Protein AF-U6K7V9-F1 (afdb_monomer_lite)

Organism: NCBI:txid44415

Secondary structure (DSSP, 8-state):
----PPPPP----HHHHHHHHHHHHHHHHT-S-------S-SSSS-----TTHHHHHGGGSSS----HHHHHHHTTSSPPPSS----TT-TT--TTSSS--SSS---SS------HHHHHHHHHHHHHHHHHHHHHHHHHHHHHHHHHHHHTSSSHHHHHHHHHHHHHT--

Structure (mmCIF, N/CA/C/O backbone):
data_AF-U6K7V9-F1
#
_entry.id   AF-U6K7V9-F1
#
loop_
_atom_site.group_PDB
_atom_site.id
_atom_site.type_symbol
_atom_site.label_atom_id
_atom_site.label_alt_id
_atom_site.label_comp_id
_atom_site.label_asym_id
_atom_site.label_entity_id
_atom_site.label_seq_id
_atom_site.pdbx_PDB_ins_code
_atom_site.Cartn_x
_atom_site.Cartn_y
_atom_site.Cartn_z
_atom_site.occupancy
_atom_site.B_iso_or_equiv
_atom_site.auth_seq_id
_atom_site.auth_comp_id
_atom_site.auth_asym_id
_atom_site.auth_atom_id
_atom_site.pdbx_PDB_model_num
ATOM 1 N N . MET A 1 1 ? 40.725 -24.343 15.970 1.00 56.91 1 MET A N 1
ATOM 2 C CA . MET A 1 1 ? 40.043 -24.210 14.664 1.00 56.91 1 MET A CA 1
ATOM 3 C C . MET A 1 1 ? 39.115 -23.007 14.741 1.00 56.91 1 MET A C 1
ATOM 5 O O . MET A 1 1 ? 38.167 -23.060 15.510 1.00 56.91 1 MET A O 1
ATOM 9 N N . TYR A 1 2 ? 39.414 -21.910 14.042 1.00 62.09 2 TYR A N 1
ATOM 10 C CA . TYR A 1 2 ? 38.502 -20.761 13.960 1.00 62.09 2 TYR A CA 1
ATOM 11 C C . TYR A 1 2 ? 37.422 -21.050 12.908 1.00 62.09 2 TYR A C 1
ATOM 13 O O . TYR A 1 2 ? 37.756 -21.417 11.782 1.00 62.09 2 TYR A O 1
ATOM 21 N N . LEU A 1 3 ? 36.142 -20.911 13.272 1.00 66.19 3 LEU A N 1
ATOM 22 C CA . LEU A 1 3 ? 35.037 -20.964 12.314 1.00 66.19 3 LEU A CA 1
ATOM 23 C C . LEU A 1 3 ? 35.123 -19.747 11.383 1.00 66.19 3 LEU A C 1
ATOM 25 O O . LEU A 1 3 ? 34.995 -18.607 11.827 1.00 66.19 3 LEU A O 1
ATOM 29 N N . SER A 1 4 ? 35.318 -19.998 10.089 1.00 71.69 4 SER A N 1
ATOM 30 C CA . SER A 1 4 ? 35.124 -18.995 9.043 1.00 71.69 4 SER A CA 1
ATOM 31 C C . SER A 1 4 ? 33.631 -18.678 8.955 1.00 71.69 4 SER A C 1
ATOM 33 O O . SER A 1 4 ? 32.830 -19.515 8.536 1.00 71.69 4 SER A O 1
ATOM 35 N N . GLN A 1 5 ? 33.239 -17.484 9.398 1.00 77.25 5 GLN A N 1
ATOM 36 C CA . GLN A 1 5 ? 31.897 -16.968 9.152 1.00 77.25 5 GLN A CA 1
ATOM 37 C C . GLN A 1 5 ? 31.843 -16.465 7.707 1.00 77.25 5 GLN A C 1
ATOM 39 O O . GLN A 1 5 ? 32.628 -15.600 7.321 1.00 77.25 5 GLN A O 1
ATOM 44 N N . ARG A 1 6 ? 30.937 -17.024 6.900 1.00 77.75 6 ARG A N 1
ATOM 45 C CA . ARG A 1 6 ? 30.643 -16.511 5.559 1.00 77.75 6 ARG A CA 1
ATOM 46 C C . ARG A 1 6 ? 29.569 -15.440 5.669 1.00 77.75 6 ARG A C 1
ATOM 48 O O . ARG A 1 6 ? 28.474 -15.722 6.145 1.00 77.75 6 ARG A O 1
ATOM 55 N N . VAL A 1 7 ? 29.896 -14.233 5.226 1.00 81.00 7 VAL A N 1
ATOM 56 C CA . VAL A 1 7 ? 28.918 -13.164 5.014 1.00 81.00 7 VAL A CA 1
ATOM 57 C C . VAL A 1 7 ? 28.351 -13.336 3.610 1.00 81.00 7 VAL A C 1
ATOM 59 O O . VAL A 1 7 ? 29.108 -13.507 2.656 1.00 81.00 7 VAL A O 1
ATOM 62 N N . PHE A 1 8 ? 27.026 -13.334 3.500 1.00 78.00 8 PHE A N 1
ATOM 63 C CA . PHE A 1 8 ? 26.325 -13.318 2.223 1.00 78.00 8 PHE A CA 1
ATOM 64 C C . PHE A 1 8 ? 25.872 -11.888 1.948 1.00 78.00 8 PHE A C 1
ATOM 66 O O . PHE A 1 8 ? 25.296 -11.244 2.824 1.00 78.00 8 PHE A O 1
ATOM 73 N N . GLU A 1 9 ? 26.158 -11.398 0.748 1.00 78.25 9 GLU A N 1
ATOM 74 C CA . GLU A 1 9 ? 25.636 -10.133 0.247 1.00 78.25 9 GLU A CA 1
ATOM 75 C C . GLU A 1 9 ? 24.420 -10.438 -0.626 1.00 78.25 9 GLU A C 1
ATOM 77 O O . GLU A 1 9 ? 24.495 -11.250 -1.550 1.00 78.25 9 GLU A O 1
ATOM 82 N N . GLU A 1 10 ? 23.287 -9.825 -0.298 1.00 80.31 10 GLU A N 1
ATOM 83 C CA . GLU A 1 10 ? 22.047 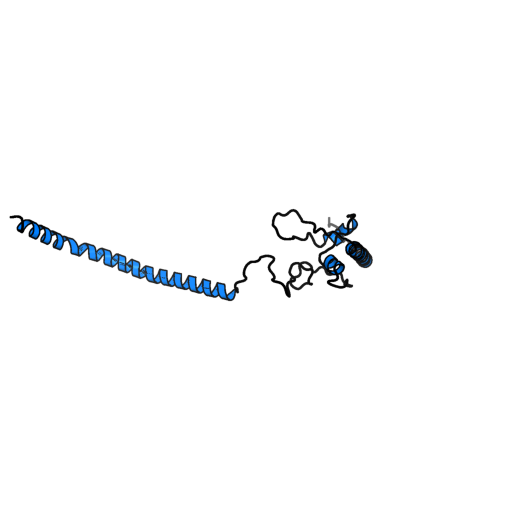-9.966 -1.050 1.00 80.31 10 GLU A CA 1
ATOM 84 C C . GLU A 1 10 ? 21.734 -8.639 -1.743 1.00 80.31 10 G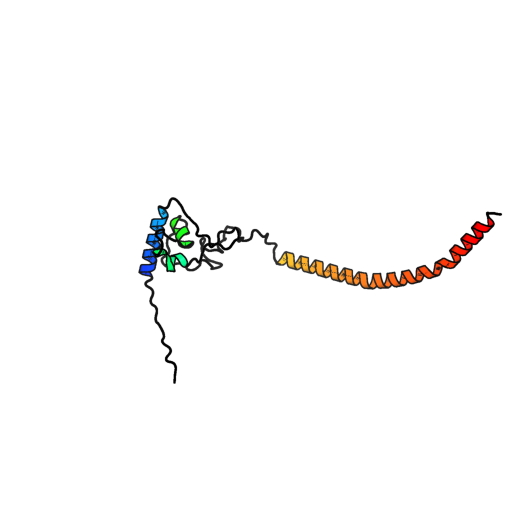LU A C 1
ATOM 86 O O . GLU A 1 10 ? 21.718 -7.584 -1.108 1.00 80.31 10 GLU A O 1
ATOM 91 N N . SER A 1 11 ? 21.493 -8.695 -3.053 1.00 80.81 11 SER A N 1
ATOM 92 C CA . SER A 1 11 ? 21.117 -7.540 -3.868 1.00 80.81 11 SER A CA 1
ATOM 93 C C . SER A 1 11 ? 19.723 -7.755 -4.444 1.00 80.81 11 SER A C 1
ATOM 95 O O . SER A 1 11 ? 19.431 -8.812 -5.007 1.00 80.81 11 SER A O 1
ATOM 97 N N . TYR A 1 12 ? 18.864 -6.747 -4.298 1.00 80.75 12 TYR A N 1
ATOM 98 C CA . TYR A 1 12 ? 17.481 -6.774 -4.762 1.00 80.75 12 TYR A CA 1
ATOM 99 C C . TYR A 1 12 ? 17.290 -5.804 -5.927 1.00 80.75 12 TYR A C 1
ATOM 101 O O . TYR A 1 12 ? 17.539 -4.604 -5.809 1.00 80.75 12 TYR A O 1
ATOM 109 N N . ASP A 1 13 ? 16.777 -6.309 -7.049 1.00 88.75 13 ASP A N 1
ATOM 110 C CA . ASP A 1 13 ? 16.354 -5.464 -8.165 1.00 88.75 13 ASP A CA 1
ATOM 111 C C . ASP A 1 13 ? 14.984 -4.842 -7.861 1.00 88.75 13 ASP A C 1
ATOM 113 O O . ASP A 1 13 ? 13.918 -5.408 -8.135 1.00 88.75 13 ASP A O 1
ATOM 117 N N . HIS A 1 14 ? 15.022 -3.648 -7.276 1.00 87.81 14 HIS A N 1
ATOM 118 C CA . HIS A 1 14 ? 13.822 -2.876 -6.977 1.00 87.81 14 HIS A CA 1
ATOM 119 C C . HIS A 1 14 ? 13.052 -2.480 -8.245 1.00 87.81 14 HIS A C 1
ATOM 121 O O . HIS A 1 14 ? 11.823 -2.431 -8.213 1.00 87.81 14 HIS A O 1
ATOM 127 N N . GLY A 1 15 ? 13.730 -2.250 -9.374 1.00 90.69 15 GLY A N 1
ATOM 128 C CA . GLY A 1 15 ? 13.081 -1.885 -10.635 1.00 90.69 15 GLY A CA 1
ATOM 129 C C . GLY A 1 15 ? 12.199 -3.015 -11.160 1.00 90.69 15 GLY A C 1
ATOM 130 O O . GLY A 1 15 ? 11.024 -2.802 -11.474 1.00 90.69 15 GLY A O 1
ATOM 131 N N . ARG A 1 16 ? 12.733 -4.241 -11.162 1.00 91.00 16 ARG A N 1
ATOM 132 C CA . ARG A 1 16 ? 11.976 -5.447 -11.520 1.00 91.00 16 ARG A CA 1
ATOM 133 C C . ARG A 1 16 ? 10.805 -5.685 -10.573 1.00 91.00 16 ARG A C 1
ATOM 135 O O . ARG A 1 16 ? 9.714 -6.017 -11.041 1.00 91.00 16 ARG A O 1
ATOM 142 N N . LEU A 1 17 ? 11.008 -5.487 -9.267 1.00 90.56 17 LEU A N 1
ATOM 143 C CA . LEU A 1 17 ? 9.930 -5.580 -8.285 1.00 90.56 17 LEU A CA 1
ATOM 144 C C . LEU A 1 17 ? 8.802 -4.600 -8.633 1.00 90.56 17 LEU A C 1
ATOM 146 O O . LEU A 1 17 ? 7.659 -5.022 -8.807 1.00 90.56 17 LEU A O 1
ATOM 150 N N . HIS A 1 18 ? 9.115 -3.310 -8.794 1.00 92.38 18 HIS A N 1
ATOM 151 C CA . HIS A 1 18 ? 8.114 -2.293 -9.110 1.00 92.38 18 HIS A CA 1
ATOM 152 C C . HIS A 1 18 ? 7.365 -2.607 -10.409 1.00 92.38 18 HIS A C 1
ATOM 154 O O . HIS A 1 18 ? 6.140 -2.497 -10.432 1.00 92.38 18 HIS A O 1
ATOM 160 N N . ALA A 1 19 ? 8.065 -3.048 -11.457 1.00 93.06 19 ALA A N 1
ATOM 161 C CA . ALA A 1 19 ? 7.445 -3.418 -12.726 1.00 93.06 19 ALA A CA 1
ATOM 162 C C . ALA A 1 19 ? 6.456 -4.590 -12.578 1.00 93.06 19 ALA A C 1
ATOM 164 O O . ALA A 1 19 ? 5.327 -4.500 -13.067 1.00 93.06 19 ALA A O 1
ATOM 165 N N . SER A 1 20 ? 6.838 -5.655 -11.859 1.00 92.50 20 SER A N 1
ATOM 166 C CA . SER A 1 20 ? 5.946 -6.794 -11.580 1.00 92.50 20 SER A CA 1
ATOM 167 C C . SER A 1 20 ? 4.695 -6.348 -10.810 1.00 92.50 20 SER A C 1
ATOM 169 O O . SER A 1 20 ? 3.563 -6.682 -11.180 1.00 92.50 20 SER A O 1
ATOM 171 N N . ARG A 1 21 ? 4.874 -5.509 -9.782 1.00 93.69 21 ARG A N 1
ATOM 172 C CA . ARG A 1 21 ? 3.763 -5.030 -8.949 1.00 93.69 21 ARG A CA 1
ATOM 173 C C . ARG A 1 21 ? 2.798 -4.122 -9.707 1.00 93.69 21 ARG A C 1
ATOM 175 O O . ARG A 1 21 ? 1.586 -4.311 -9.609 1.00 93.69 21 ARG A O 1
ATOM 182 N N . VAL A 1 22 ? 3.306 -3.206 -10.532 1.00 94.00 22 VAL A N 1
ATOM 183 C CA . VAL A 1 22 ? 2.469 -2.366 -11.404 1.00 94.00 22 VAL A CA 1
ATOM 184 C C . VAL A 1 22 ? 1.670 -3.231 -12.382 1.00 94.00 22 VAL A C 1
ATOM 186 O O . VAL A 1 22 ? 0.460 -3.055 -12.503 1.00 94.00 22 VAL A O 1
ATOM 189 N N . ALA A 1 23 ? 2.289 -4.237 -13.006 1.00 93.19 23 ALA A N 1
ATOM 190 C CA . ALA A 1 23 ? 1.577 -5.152 -13.899 1.00 93.19 23 ALA A CA 1
ATOM 191 C C . ALA A 1 23 ? 0.461 -5.942 -13.183 1.00 93.19 23 ALA A C 1
ATOM 193 O O . ALA A 1 23 ? -0.589 -6.216 -13.771 1.00 93.19 23 ALA A O 1
ATOM 194 N N . ALA A 1 24 ? 0.650 -6.311 -11.912 1.00 92.44 24 ALA A N 1
ATOM 195 C CA . ALA A 1 24 ? -0.396 -6.943 -11.106 1.00 92.44 24 ALA A CA 1
ATOM 196 C C . ALA A 1 24 ? -1.570 -5.988 -10.817 1.00 92.44 24 ALA A C 1
ATOM 198 O O . ALA A 1 24 ? -2.725 -6.402 -10.933 1.00 92.44 24 ALA A O 1
ATOM 199 N N . ILE A 1 25 ? -1.287 -4.719 -10.500 1.00 93.44 25 ILE A N 1
ATOM 200 C CA . ILE A 1 25 ? -2.301 -3.672 -10.284 1.00 93.44 25 ILE A CA 1
ATOM 201 C C . ILE A 1 25 ? -3.133 -3.458 -11.55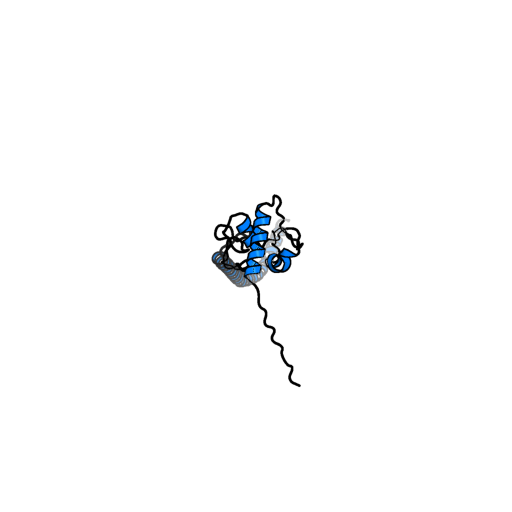0 1.00 93.44 25 ILE A C 1
ATOM 203 O O . ILE A 1 25 ? -4.362 -3.483 -11.486 1.00 93.44 25 ILE A O 1
ATOM 207 N N . GLU A 1 26 ? -2.487 -3.298 -12.707 1.00 93.69 26 GLU A N 1
ATOM 208 C CA . GLU A 1 26 ? -3.196 -3.072 -13.973 1.00 93.69 26 GLU A CA 1
ATOM 209 C C . GLU A 1 26 ? -4.100 -4.257 -14.340 1.00 93.69 26 GLU A C 1
ATOM 211 O O . GLU A 1 26 ? -5.253 -4.065 -14.728 1.00 93.69 26 GLU A O 1
ATOM 216 N N . ARG A 1 27 ? -3.639 -5.499 -14.124 1.00 91.44 27 ARG A N 1
ATOM 217 C CA . ARG A 1 27 ? -4.487 -6.692 -14.298 1.00 91.44 27 ARG A CA 1
ATOM 218 C C . ARG A 1 27 ? -5.694 -6.691 -13.359 1.00 91.44 27 ARG A C 1
ATOM 220 O O . ARG A 1 27 ? -6.779 -7.114 -13.757 1.00 91.44 27 ARG A O 1
ATOM 227 N N . ALA A 1 28 ? -5.521 -6.230 -12.123 1.00 91.44 28 ALA A N 1
ATOM 228 C CA . ALA A 1 28 ? -6.588 -6.204 -11.131 1.00 91.44 28 ALA A CA 1
ATOM 229 C C . ALA A 1 28 ? -7.642 -5.118 -11.397 1.00 91.44 28 ALA A C 1
ATOM 231 O O . ALA A 1 28 ? -8.806 -5.326 -11.064 1.00 91.44 28 ALA A O 1
ATOM 232 N N . ARG A 1 29 ? -7.284 -4.001 -12.048 1.00 91.12 29 ARG A N 1
ATOM 233 C CA . ARG A 1 29 ? -8.242 -2.941 -12.424 1.00 91.12 29 ARG A CA 1
ATOM 234 C C . ARG A 1 29 ? -9.380 -3.439 -13.316 1.00 91.12 29 ARG A C 1
ATOM 236 O O . ARG A 1 29 ? -10.495 -2.939 -13.225 1.00 91.12 29 ARG A O 1
ATOM 243 N N . GLY A 1 30 ? -9.116 -4.441 -14.155 1.00 85.94 30 GLY A N 1
ATOM 244 C CA . GLY A 1 30 ? -10.126 -5.082 -15.004 1.00 85.94 30 GLY A CA 1
ATOM 245 C C . GLY A 1 30 ? -10.924 -6.201 -14.321 1.00 85.94 30 GLY A C 1
ATOM 246 O O . GLY A 1 30 ? -11.805 -6.798 -14.948 1.00 85.94 30 GLY A O 1
ATOM 247 N N . ALA A 1 31 ? -10.623 -6.540 -13.063 1.00 85.50 31 ALA A N 1
ATOM 248 C CA . ALA A 1 31 ? -11.245 -7.666 -12.380 1.00 85.50 31 ALA A CA 1
ATOM 249 C C . ALA A 1 31 ? -12.677 -7.331 -11.932 1.00 85.50 31 ALA A C 1
ATOM 251 O O . ALA A 1 31 ? -12.920 -6.390 -11.186 1.00 85.50 31 ALA A O 1
ATOM 252 N N . ARG A 1 32 ? -13.646 -8.161 -12.338 1.00 80.25 32 ARG A N 1
ATOM 253 C CA . ARG A 1 32 ? -15.058 -8.031 -11.915 1.00 80.25 32 ARG A CA 1
ATOM 254 C C . ARG A 1 32 ? -15.360 -8.702 -10.576 1.00 80.25 32 ARG A C 1
ATOM 256 O O . ARG A 1 32 ? -16.435 -8.515 -10.019 1.00 80.25 32 ARG A O 1
ATOM 263 N N . ARG A 1 33 ? -14.445 -9.548 -10.097 1.00 81.62 33 ARG A N 1
ATOM 264 C CA . ARG A 1 33 ? -14.564 -10.295 -8.842 1.00 81.62 33 ARG A CA 1
ATOM 265 C C . ARG A 1 33 ? -13.280 -10.123 -8.054 1.00 81.62 33 ARG A C 1
ATOM 267 O O . ARG A 1 33 ? -12.202 -10.380 -8.582 1.00 81.62 33 ARG A O 1
ATOM 274 N N . VAL A 1 34 ? -13.425 -9.717 -6.801 1.00 81.94 34 VAL A N 1
ATOM 275 C CA . VAL A 1 34 ? -12.319 -9.485 -5.874 1.00 81.94 34 VAL A CA 1
ATOM 276 C C . VAL A 1 34 ? -12.513 -10.427 -4.695 1.00 81.94 34 VAL A C 1
ATOM 278 O O . VAL A 1 34 ? -13.575 -10.441 -4.077 1.00 81.94 34 VAL A O 1
ATOM 281 N N . GLY A 1 35 ? -11.500 -11.242 -4.415 1.00 79.44 35 GLY A N 1
ATOM 282 C CA . GLY A 1 35 ? -11.459 -12.105 -3.240 1.00 79.44 35 GLY A CA 1
ATOM 283 C C . GLY A 1 35 ? -10.452 -11.566 -2.232 1.00 79.44 35 GLY A C 1
ATOM 284 O O . GLY A 1 35 ? -9.363 -11.151 -2.617 1.00 79.44 35 GLY A O 1
ATOM 285 N N . CYS A 1 36 ? -10.797 -11.594 -0.947 1.00 71.31 36 CYS A N 1
ATOM 286 C CA . CYS A 1 36 ? -9.840 -11.382 0.134 1.00 71.31 36 CYS A CA 1
ATOM 287 C C . CYS A 1 36 ? -9.434 -12.762 0.673 1.00 71.31 36 CYS A C 1
ATOM 289 O O . CYS A 1 36 ? -10.304 -13.455 1.211 1.00 71.31 36 CYS A O 1
ATOM 291 N N . PRO A 1 37 ? -8.169 -13.201 0.511 1.00 62.91 37 PRO A N 1
ATOM 292 C CA . PRO A 1 37 ? -7.717 -14.473 1.056 1.00 62.91 37 PRO A CA 1
ATOM 293 C C . PRO A 1 37 ? -7.879 -14.449 2.574 1.00 62.91 37 PRO A C 1
ATOM 295 O O . PRO A 1 37 ? -7.167 -13.736 3.283 1.00 62.91 37 PRO A O 1
ATOM 298 N N . ARG A 1 38 ? -8.844 -15.213 3.080 1.00 57.53 38 ARG A N 1
ATOM 299 C CA . ARG A 1 38 ? -9.056 -15.366 4.512 1.00 57.53 38 ARG A CA 1
ATOM 300 C C . ARG A 1 38 ? -8.132 -16.471 5.000 1.00 57.53 38 ARG A C 1
ATOM 302 O O . ARG A 1 38 ? -8.355 -17.632 4.674 1.00 57.53 38 ARG A O 1
ATOM 309 N N . LEU A 1 39 ? -7.103 -16.129 5.778 1.00 53.09 39 LEU A N 1
ATOM 310 C CA . LEU A 1 39 ? -6.442 -17.152 6.587 1.00 53.09 39 LEU A CA 1
ATOM 311 C C . LEU A 1 39 ? -7.467 -17.664 7.600 1.00 53.09 39 LEU A C 1
ATOM 313 O O . LEU A 1 39 ? -8.121 -16.870 8.276 1.00 53.09 39 LEU A O 1
ATOM 317 N N . SER A 1 40 ? -7.634 -18.982 7.651 1.00 47.34 40 SER A N 1
ATOM 318 C CA . SER A 1 40 ? -8.621 -19.720 8.446 1.00 47.34 40 SER A CA 1
ATOM 319 C C . SER A 1 40 ? -8.307 -19.699 9.947 1.00 47.34 40 SER A C 1
ATOM 321 O O . SER A 1 40 ? -8.194 -20.738 10.588 1.00 47.34 40 SER A O 1
ATOM 323 N N . ILE A 1 41 ? -8.111 -18.508 10.507 1.00 49.47 41 ILE A N 1
ATOM 324 C CA . ILE A 1 41 ? -8.087 -18.283 11.947 1.00 49.47 41 ILE A CA 1
ATOM 325 C C . ILE A 1 41 ? -9.481 -17.755 12.282 1.00 49.47 41 ILE A C 1
ATOM 327 O O . ILE A 1 41 ? -9.822 -16.618 11.943 1.00 49.47 41 ILE A O 1
ATOM 331 N N . ASP A 1 42 ? -10.306 -18.622 12.858 1.00 40.53 42 ASP A N 1
ATOM 332 C CA . ASP A 1 42 ? -11.698 -18.371 13.223 1.00 40.53 42 ASP A CA 1
ATOM 333 C C . ASP A 1 42 ? -11.848 -17.127 14.110 1.00 40.53 42 ASP A C 1
ATOM 335 O O . ASP A 1 42 ? -11.643 -17.193 15.315 1.00 40.53 42 ASP A O 1
ATOM 339 N N . TRP A 1 43 ? -12.206 -15.981 13.523 1.00 34.62 43 TRP A N 1
ATOM 340 C CA . TRP A 1 43 ? -13.047 -14.944 14.142 1.00 34.62 43 TRP A CA 1
ATOM 341 C C . TRP A 1 43 ? -13.400 -13.863 13.118 1.00 34.62 43 TRP A C 1
ATOM 343 O O . TRP A 1 43 ? -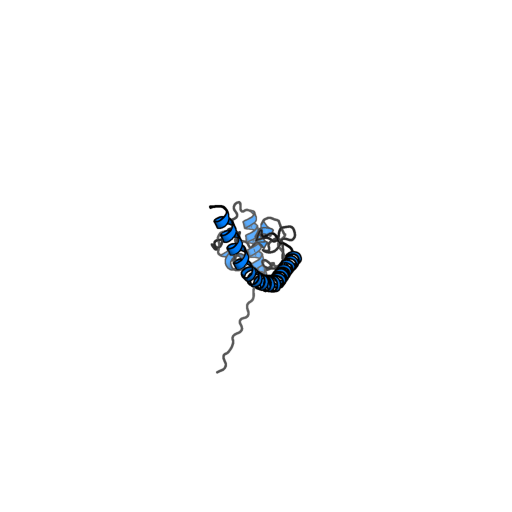12.519 -13.435 12.377 1.00 34.62 43 TRP A O 1
ATOM 353 N N . GLY A 1 44 ? -14.667 -13.440 13.071 1.00 39.12 44 GLY A N 1
ATOM 354 C CA . GLY A 1 44 ? -15.356 -12.642 12.038 1.00 39.12 44 GLY A CA 1
ATOM 355 C C . GLY A 1 44 ? -14.838 -11.245 11.649 1.00 39.12 44 GLY A C 1
ATOM 356 O O . GLY A 1 44 ? -15.642 -10.423 11.230 1.00 39.12 44 GLY A O 1
ATOM 357 N N . ASP A 1 45 ? -13.531 -10.988 11.683 1.00 43.03 45 ASP A N 1
ATOM 358 C CA . ASP A 1 45 ? -12.903 -9.774 11.142 1.00 43.03 45 ASP A CA 1
ATOM 359 C C . ASP A 1 45 ? -12.123 -10.099 9.857 1.00 43.03 45 ASP A C 1
ATOM 361 O O . ASP A 1 45 ? -11.500 -11.166 9.804 1.00 43.03 45 ASP A O 1
ATOM 365 N N . PRO A 1 46 ? -12.095 -9.251 8.807 1.00 46.12 46 PRO A N 1
ATOM 366 C CA . PRO A 1 46 ? -11.225 -9.430 7.642 1.00 46.12 46 PRO A CA 1
ATOM 367 C C . PRO A 1 46 ? -9.748 -9.359 8.061 1.00 46.12 46 PRO A C 1
ATOM 369 O O . PRO A 1 46 ? -9.122 -8.304 8.059 1.00 46.12 46 PRO A O 1
ATOM 372 N N . ARG A 1 47 ? -9.166 -10.495 8.451 1.00 52.50 47 ARG A N 1
ATOM 373 C CA . ARG A 1 47 ? -7.722 -10.612 8.635 1.00 52.50 47 ARG A CA 1
ATOM 374 C C . ARG A 1 47 ? -7.110 -10.739 7.251 1.00 52.50 47 ARG A C 1
ATOM 376 O O . ARG A 1 47 ? -7.110 -11.820 6.668 1.00 52.50 47 ARG A O 1
ATOM 383 N N . VAL A 1 48 ? -6.642 -9.614 6.718 1.00 62.12 48 VAL A N 1
ATOM 384 C CA . VAL A 1 48 ? -5.732 -9.619 5.572 1.00 62.12 48 VAL A CA 1
ATOM 385 C C . VAL A 1 48 ? -4.556 -10.527 5.936 1.00 62.12 48 VAL A C 1
ATOM 387 O O . VAL A 1 48 ? -4.042 -10.450 7.055 1.00 62.12 48 VAL A O 1
ATOM 390 N N . GLY A 1 49 ? -4.161 -11.413 5.020 1.00 67.56 49 GLY A N 1
ATOM 391 C CA . GLY A 1 49 ? -2.971 -12.239 5.209 1.00 67.56 49 GLY A CA 1
ATOM 392 C C . GLY A 1 49 ? -1.684 -11.426 5.333 1.00 67.56 49 GLY A C 1
ATOM 393 O O . GLY A 1 49 ? -1.711 -10.198 5.366 1.00 67.56 49 GLY A O 1
ATOM 394 N N . CYS A 1 50 ? -0.534 -12.104 5.408 1.00 78.00 50 CYS A N 1
ATOM 395 C CA . CYS A 1 50 ? 0.751 -11.407 5.476 1.00 78.00 50 CYS A CA 1
ATOM 396 C C . CYS A 1 50 ? 0.870 -10.420 4.292 1.00 78.00 50 CYS A C 1
ATOM 398 O O . CYS A 1 50 ? 0.869 -10.874 3.148 1.00 78.00 50 CYS A O 1
ATOM 400 N N . PRO A 1 51 ? 0.998 -9.097 4.522 1.00 79.38 51 PRO A N 1
ATOM 401 C CA . PRO A 1 51 ? 1.027 -8.094 3.451 1.00 79.38 51 PRO A CA 1
ATOM 402 C C . PRO A 1 51 ? 2.186 -8.280 2.472 1.00 79.38 51 PRO A C 1
ATOM 404 O O . PRO A 1 51 ? 2.131 -7.791 1.349 1.00 79.38 51 PRO A O 1
ATOM 407 N N . ARG A 1 52 ? 3.236 -8.991 2.900 1.00 86.69 52 ARG A N 1
ATOM 408 C CA . ARG A 1 52 ? 4.383 -9.349 2.067 1.00 86.69 52 ARG A CA 1
ATOM 409 C C . ARG A 1 52 ? 4.118 -10.501 1.101 1.00 86.69 52 ARG A C 1
ATOM 411 O O . ARG A 1 52 ? 4.886 -10.678 0.167 1.00 86.69 52 ARG A O 1
ATOM 418 N N . LEU A 1 53 ? 3.042 -11.268 1.282 1.00 86.38 53 LEU A N 1
ATOM 419 C CA . LEU A 1 53 ? 2.749 -12.439 0.451 1.00 86.38 53 LEU A CA 1
ATOM 420 C C . LEU A 1 53 ? 2.630 -12.075 -1.037 1.00 86.38 53 LEU A C 1
ATOM 422 O O . LEU A 1 53 ? 3.067 -12.842 -1.888 1.00 86.38 53 LEU A O 1
ATOM 426 N N . SER A 1 54 ? 2.086 -10.898 -1.358 1.00 86.44 54 SER A N 1
ATOM 427 C CA . SER A 1 54 ? 2.006 -10.420 -2.743 1.00 86.44 54 SER A CA 1
ATOM 428 C C . SER A 1 54 ? 3.373 -10.092 -3.349 1.00 86.44 54 SER A C 1
ATOM 430 O O . SER A 1 54 ? 3.548 -10.243 -4.552 1.00 86.44 54 SER A O 1
ATOM 432 N N . ILE A 1 55 ? 4.339 -9.671 -2.534 1.00 88.50 55 ILE A N 1
ATOM 433 C CA . ILE A 1 55 ? 5.703 -9.341 -2.963 1.00 88.50 55 ILE A CA 1
ATOM 434 C C . ILE A 1 55 ? 6.518 -10.619 -3.132 1.00 88.50 55 ILE A C 1
ATOM 436 O O . ILE A 1 55 ? 7.140 -10.824 -4.167 1.00 88.50 55 ILE A O 1
ATOM 440 N N . ASP A 1 56 ? 6.476 -11.481 -2.119 1.00 88.19 56 ASP A N 1
ATOM 441 C CA . ASP A 1 56 ? 7.330 -12.662 -2.047 1.00 88.19 56 ASP A CA 1
ATOM 442 C C . ASP A 1 56 ? 6.811 -13.794 -2.964 1.00 88.19 56 ASP A C 1
ATOM 444 O O . ASP A 1 56 ? 7.600 -14.564 -3.503 1.00 88.19 56 ASP A O 1
ATOM 448 N N . TRP A 1 57 ? 5.489 -13.890 -3.175 1.00 86.12 57 TRP A N 1
ATOM 449 C CA . TRP A 1 57 ? 4.851 -15.019 -3.875 1.00 86.12 57 TRP A CA 1
ATOM 450 C C . TRP A 1 57 ? 3.804 -14.615 -4.919 1.00 86.12 57 TRP A C 1
ATOM 452 O O . TRP A 1 57 ? 3.150 -15.484 -5.496 1.00 86.12 57 TRP A O 1
ATOM 462 N N . GLY A 1 58 ? 3.613 -13.320 -5.189 1.00 85.00 58 GLY A N 1
ATOM 463 C CA . GLY A 1 58 ? 2.527 -12.841 -6.055 1.00 85.00 58 GLY A CA 1
ATOM 464 C C . GLY A 1 58 ? 2.562 -13.390 -7.482 1.00 85.00 58 GLY A C 1
ATOM 465 O O . GLY A 1 58 ? 1.504 -13.576 -8.079 1.00 85.00 58 GLY A O 1
ATOM 466 N N . ASP A 1 59 ? 3.753 -13.709 -7.991 1.00 84.38 59 ASP A N 1
ATOM 467 C CA . ASP A 1 59 ? 3.951 -14.261 -9.336 1.00 84.38 59 ASP A CA 1
ATOM 468 C C . ASP A 1 59 ? 3.679 -15.773 -9.422 1.00 84.38 59 ASP A C 1
ATOM 470 O O . ASP A 1 59 ? 3.575 -16.323 -10.514 1.00 84.38 59 ASP A O 1
ATOM 474 N N . SER A 1 60 ? 3.516 -16.457 -8.284 1.00 87.56 60 SER A N 1
ATOM 475 C CA . SER A 1 60 ? 3.220 -17.900 -8.245 1.00 87.56 60 SER A CA 1
ATOM 476 C C . SER A 1 60 ? 1.741 -18.224 -8.497 1.00 87.56 60 SER A C 1
ATOM 478 O O . SER A 1 60 ? 1.381 -19.389 -8.655 1.00 87.56 60 SER A O 1
ATOM 480 N N . PHE A 1 61 ? 0.867 -17.214 -8.532 1.00 84.69 61 PHE A N 1
ATOM 481 C CA . PHE A 1 61 ? -0.575 -17.388 -8.691 1.00 84.69 61 PHE A CA 1
ATOM 482 C C . PHE A 1 61 ? -1.047 -16.930 -10.077 1.00 84.69 61 PHE A C 1
ATOM 484 O O . PHE A 1 61 ? -0.623 -15.899 -10.593 1.00 84.69 61 PHE A O 1
ATOM 491 N N . GLY A 1 62 ? -2.007 -17.655 -10.663 1.00 86.12 62 GLY A N 1
ATOM 492 C CA . GLY A 1 62 ? -2.627 -17.272 -11.943 1.00 86.12 62 GLY A CA 1
ATOM 493 C C . GLY A 1 62 ? -3.501 -16.010 -11.866 1.00 86.12 62 GLY A C 1
ATOM 494 O O . GLY A 1 62 ? -3.821 -15.406 -12.888 1.00 86.12 62 GLY A O 1
ATOM 495 N N . VAL A 1 63 ? -3.871 -15.587 -10.654 1.00 87.62 63 VAL A N 1
ATOM 496 C CA . VAL A 1 63 ? -4.621 -14.354 -10.377 1.00 87.62 63 VAL A CA 1
ATOM 497 C C . VAL A 1 63 ? -3.717 -13.339 -9.670 1.00 87.62 63 VAL A C 1
ATOM 499 O O . VAL A 1 63 ? -2.883 -13.749 -8.863 1.00 87.62 63 VAL A O 1
ATOM 502 N N . PRO A 1 64 ? -3.848 -12.026 -9.944 1.00 89.94 64 PRO A N 1
ATOM 503 C CA . PRO A 1 64 ? -3.007 -11.019 -9.308 1.00 89.94 64 PRO A CA 1
ATOM 504 C C . PRO A 1 64 ? -3.300 -10.956 -7.805 1.00 89.94 64 PRO A C 1
ATOM 506 O O . PRO A 1 64 ? -4.380 -10.542 -7.384 1.00 89.94 64 PRO A O 1
ATOM 509 N N . LEU A 1 65 ? -2.324 -11.360 -6.994 1.00 90.88 65 LEU A N 1
ATOM 510 C CA . LEU A 1 65 ? -2.368 -11.183 -5.548 1.00 90.88 65 LEU A CA 1
ATOM 511 C C . LEU A 1 65 ? -1.858 -9.782 -5.210 1.00 90.88 65 LEU A C 1
ATOM 513 O O . LEU A 1 65 ? -0.728 -9.448 -5.563 1.00 90.88 65 LEU A O 1
ATOM 517 N N . LEU A 1 66 ? -2.678 -8.974 -4.540 1.00 91.19 66 LEU A N 1
ATOM 518 C CA . LEU A 1 66 ? -2.355 -7.591 -4.192 1.00 91.19 66 LEU A CA 1
ATOM 519 C C . LEU A 1 66 ? -2.185 -7.412 -2.682 1.00 91.19 66 LEU A C 1
ATOM 521 O O . LEU A 1 66 ? -2.902 -8.024 -1.889 1.00 91.19 66 LEU A O 1
ATOM 525 N N . SER A 1 67 ? -1.265 -6.532 -2.295 1.00 91.06 67 SER A N 1
ATOM 526 C CA . SER A 1 67 ? -1.205 -5.977 -0.947 1.00 91.06 67 SER A CA 1
ATOM 527 C C . SER A 1 67 ? -2.338 -4.958 -0.742 1.00 91.06 67 SER A C 1
ATOM 529 O O . SER A 1 67 ? -2.903 -4.447 -1.713 1.00 91.06 67 SER A O 1
ATOM 531 N N . PRO A 1 68 ? -2.667 -4.600 0.509 1.00 89.56 68 PRO A N 1
ATOM 532 C CA . PRO A 1 68 ? -3.659 -3.562 0.800 1.00 89.56 68 PRO A CA 1
ATOM 533 C C . PRO A 1 68 ? -3.349 -2.216 0.143 1.00 89.56 68 PRO A C 1
ATOM 535 O O . PRO A 1 68 ? -4.255 -1.551 -0.354 1.00 89.56 68 PRO A O 1
ATOM 538 N N . TYR A 1 69 ? -2.068 -1.846 0.084 1.00 90.31 69 TYR A N 1
ATOM 539 C CA . TYR A 1 69 ? -1.611 -0.651 -0.619 1.00 90.31 69 TYR A CA 1
ATOM 540 C C . TYR A 1 69 ? -1.925 -0.729 -2.117 1.00 90.31 69 TYR A C 1
ATOM 542 O O . TYR A 1 69 ? -2.527 0.175 -2.689 1.00 90.31 69 TYR A O 1
ATOM 550 N N . GLU A 1 70 ? -1.577 -1.843 -2.752 1.00 92.44 70 GLU A N 1
ATOM 551 C CA . GLU A 1 70 ? -1.764 -2.039 -4.190 1.00 92.44 70 GLU A CA 1
ATOM 552 C C . GLU A 1 70 ? -3.237 -2.133 -4.573 1.00 92.44 70 GLU A C 1
ATOM 554 O O . GLU A 1 70 ? -3.638 -1.602 -5.604 1.00 92.44 70 GLU A O 1
ATOM 559 N N . ALA A 1 71 ? -4.057 -2.761 -3.730 1.00 90.88 71 ALA A N 1
ATOM 560 C CA . ALA A 1 71 ? -5.502 -2.766 -3.887 1.00 90.88 71 ALA A CA 1
ATOM 561 C C . ALA A 1 71 ? -6.060 -1.337 -3.807 1.00 90.88 71 ALA A C 1
ATOM 563 O O . ALA A 1 71 ? -6.850 -0.938 -4.659 1.00 90.88 71 ALA A O 1
ATOM 564 N N . TYR A 1 72 ? -5.599 -0.536 -2.842 1.00 90.75 72 TYR A N 1
ATOM 565 C CA . TYR A 1 72 ? -6.001 0.866 -2.719 1.00 90.75 72 TYR A CA 1
ATOM 566 C C . TYR A 1 72 ? -5.618 1.693 -3.959 1.00 90.75 72 TYR A C 1
ATOM 568 O O . TYR A 1 72 ? -6.419 2.497 -4.435 1.00 90.75 72 TYR A O 1
ATOM 576 N N . VAL A 1 73 ? -4.442 1.442 -4.546 1.00 92.75 73 VAL A N 1
ATOM 577 C CA . VAL A 1 73 ? -4.013 2.046 -5.823 1.00 92.75 73 VAL A CA 1
ATOM 578 C C . VAL A 1 73 ? -4.846 1.543 -7.010 1.00 92.75 73 VAL A C 1
ATOM 580 O O . VAL A 1 73 ? -5.230 2.330 -7.879 1.00 92.75 73 VAL A O 1
ATOM 583 N N . ALA A 1 74 ? -5.161 0.246 -7.062 1.00 92.81 74 ALA A N 1
ATOM 584 C CA . ALA A 1 74 ? -5.967 -0.351 -8.125 1.00 92.81 74 ALA A CA 1
ATOM 585 C C . ALA A 1 74 ? -7.379 0.250 -8.169 1.00 92.81 74 ALA A C 1
ATOM 587 O O . ALA A 1 74 ? -7.872 0.562 -9.250 1.00 92.81 74 ALA A O 1
ATOM 588 N N . PHE A 1 75 ? -7.990 0.489 -7.005 1.00 90.25 75 PHE A N 1
ATOM 589 C CA . PHE A 1 75 ? -9.314 1.109 -6.886 1.00 90.25 75 PHE A CA 1
ATOM 590 C C . PHE A 1 75 ? -9.296 2.646 -6.936 1.00 90.25 75 PHE A C 1
ATOM 592 O O . PHE A 1 75 ? -10.326 3.276 -6.709 1.00 90.25 75 PHE A O 1
ATOM 599 N N . GLY A 1 76 ? -8.152 3.263 -7.251 1.00 89.62 76 GLY A N 1
ATOM 600 C CA . GLY A 1 76 ? -8.049 4.707 -7.479 1.00 89.62 76 GLY A CA 1
ATOM 601 C C . GLY A 1 76 ? -7.978 5.564 -6.213 1.00 89.62 76 GLY A C 1
ATOM 602 O O . GLY A 1 76 ? -8.129 6.778 -6.301 1.00 89.62 76 GLY A O 1
ATOM 603 N N . GLY A 1 77 ? -7.728 4.969 -5.045 1.00 86.06 77 GLY A N 1
ATOM 604 C CA . GLY A 1 77 ? -7.592 5.705 -3.785 1.00 86.06 77 GLY A CA 1
ATOM 605 C C . GLY A 1 77 ? -6.272 6.473 -3.645 1.00 86.06 77 GLY A C 1
ATOM 606 O O . GLY A 1 77 ? -6.203 7.431 -2.879 1.00 86.06 77 GLY A O 1
ATOM 607 N N . GLN A 1 78 ? -5.222 6.061 -4.364 1.00 87.62 78 GLN A N 1
ATOM 608 C CA . GLN A 1 78 ? -3.891 6.678 -4.344 1.00 87.62 78 GLN A CA 1
ATOM 609 C C . GLN A 1 78 ? -3.142 6.378 -5.651 1.00 87.62 78 GLN A C 1
ATOM 611 O O . GLN A 1 78 ? -3.351 5.333 -6.263 1.00 87.62 78 GLN A O 1
ATOM 616 N N . GLN A 1 79 ? -2.235 7.263 -6.071 1.00 91.94 79 GLN A N 1
ATOM 617 C CA . GLN A 1 79 ? -1.301 6.969 -7.167 1.00 91.94 79 GLN A CA 1
ATOM 618 C C . GLN A 1 79 ? -0.162 6.051 -6.694 1.00 91.94 79 GLN A C 1
ATOM 620 O O . GLN A 1 79 ? 0.263 6.125 -5.539 1.00 91.94 79 GLN A O 1
ATOM 625 N N . TYR A 1 80 ? 0.358 5.201 -7.583 1.00 92.56 80 TYR A N 1
ATOM 626 C CA . TYR A 1 80 ? 1.500 4.349 -7.249 1.00 92.56 80 TYR A CA 1
ATOM 627 C C . TYR A 1 80 ? 2.723 5.206 -6.885 1.00 92.56 80 TYR A C 1
ATOM 629 O O . TYR A 1 80 ? 3.066 6.149 -7.596 1.00 92.56 80 TYR A O 1
ATOM 637 N N . LEU A 1 81 ? 3.349 4.901 -5.753 1.00 89.12 81 LEU A N 1
ATOM 638 C CA . LEU A 1 81 ? 4.432 5.679 -5.173 1.00 89.12 81 LEU A CA 1
ATOM 639 C C . LEU A 1 81 ? 5.776 5.202 -5.736 1.00 89.12 81 LEU A C 1
ATOM 641 O O . LEU A 1 81 ? 5.954 4.004 -5.967 1.00 89.12 81 LEU A O 1
ATOM 645 N N . PRO A 1 82 ? 6.749 6.115 -5.909 1.00 86.69 82 PRO A N 1
ATOM 646 C CA . PRO A 1 82 ? 8.082 5.752 -6.385 1.00 86.69 82 PRO A CA 1
ATOM 647 C C . PRO A 1 82 ? 8.831 4.860 -5.388 1.00 86.69 82 PRO A C 1
ATOM 649 O O . PRO A 1 82 ? 9.629 4.025 -5.791 1.00 86.69 82 PRO A O 1
ATOM 652 N N . VAL A 1 83 ? 8.555 5.014 -4.090 1.00 88.31 83 VAL A N 1
ATOM 653 C CA . VAL A 1 83 ? 9.066 4.142 -3.028 1.00 88.31 83 VAL A CA 1
ATOM 654 C C . VAL A 1 83 ? 7.922 3.261 -2.556 1.00 88.31 83 VAL A C 1
ATOM 656 O O . VAL A 1 83 ? 6.880 3.774 -2.147 1.00 88.31 83 VAL A O 1
ATOM 659 N N . TYR A 1 84 ? 8.111 1.941 -2.611 1.00 87.31 84 TYR A N 1
ATOM 660 C CA . TYR A 1 84 ? 7.081 0.991 -2.202 1.00 87.31 84 TYR A CA 1
ATOM 661 C C . TYR A 1 84 ? 6.882 1.058 -0.676 1.00 87.31 84 TYR A C 1
ATOM 663 O O . TYR A 1 84 ? 7.822 0.764 0.071 1.00 87.31 84 TYR A O 1
ATOM 671 N N . PRO A 1 85 ? 5.690 1.437 -0.181 1.00 86.31 85 PRO A N 1
ATOM 672 C CA . PRO A 1 85 ? 5.473 1.608 1.245 1.00 86.31 85 PRO A CA 1
ATOM 673 C C . PRO A 1 85 ? 5.315 0.246 1.934 1.00 86.31 85 PRO A C 1
ATOM 675 O O . PRO A 1 85 ? 4.407 -0.533 1.650 1.00 86.31 85 PRO A O 1
ATOM 678 N N . MET A 1 86 ? 6.207 -0.032 2.883 1.00 85.75 86 MET A N 1
ATOM 679 C CA . MET A 1 86 ? 6.154 -1.209 3.761 1.00 85.75 86 MET A CA 1
ATOM 680 C C . MET A 1 86 ? 5.522 -0.870 5.119 1.00 85.75 86 MET A C 1
ATOM 682 O O . MET A 1 86 ? 5.944 -1.358 6.164 1.00 85.75 86 MET A O 1
ATOM 686 N N . ASP A 1 87 ? 4.512 -0.003 5.114 1.00 85.12 87 ASP A N 1
ATOM 687 C CA . ASP A 1 87 ? 3.954 0.646 6.301 1.00 85.12 87 ASP A CA 1
ATOM 688 C C . ASP A 1 87 ? 2.638 0.021 6.782 1.00 85.12 87 ASP A C 1
ATOM 690 O O . ASP A 1 87 ? 1.981 0.588 7.646 1.00 85.12 87 ASP A O 1
ATOM 694 N N . TYR A 1 88 ? 2.251 -1.158 6.279 1.00 83.69 88 TYR A N 1
ATOM 695 C CA . TYR A 1 88 ? 0.949 -1.763 6.594 1.00 83.69 88 TYR A CA 1
ATOM 696 C C . TYR A 1 88 ? 0.643 -1.860 8.096 1.00 83.69 88 TYR A C 1
ATOM 698 O O . TYR A 1 88 ? -0.512 -1.712 8.479 1.00 83.69 88 TYR A O 1
ATOM 706 N N . TYR A 1 89 ? 1.662 -2.098 8.929 1.00 82.56 89 TYR A N 1
ATOM 707 C CA . TYR A 1 89 ? 1.543 -2.190 10.389 1.00 82.56 89 TYR A CA 1
ATOM 708 C C . TYR A 1 89 ? 1.969 -0.912 11.127 1.00 82.56 89 TYR A C 1
ATOM 710 O O . TYR A 1 89 ? 2.035 -0.902 12.358 1.00 82.56 89 TYR A O 1
ATOM 718 N N . ALA A 1 90 ? 2.309 0.155 10.406 1.00 77.94 90 ALA A N 1
ATOM 719 C CA . ALA A 1 90 ? 2.684 1.418 11.015 1.00 77.94 90 ALA A CA 1
ATOM 720 C C . ALA A 1 90 ? 1.453 2.072 11.649 1.00 77.94 90 ALA A C 1
ATOM 722 O O . ALA A 1 90 ? 0.380 2.137 11.051 1.00 77.94 90 ALA A O 1
ATOM 723 N N . ARG A 1 91 ? 1.615 2.590 12.871 1.00 71.25 91 ARG A N 1
ATOM 724 C CA . ARG A 1 91 ? 0.540 3.302 13.579 1.00 71.25 91 ARG A CA 1
ATOM 725 C C . ARG A 1 91 ? 0.078 4.545 12.814 1.00 71.25 91 ARG A C 1
ATOM 727 O O . ARG A 1 91 ? -1.113 4.835 12.787 1.00 71.25 91 ARG A O 1
ATOM 734 N N . ASP A 1 92 ? 1.033 5.245 12.211 1.00 76.38 92 ASP A N 1
ATOM 735 C CA . ASP A 1 92 ? 0.843 6.540 11.557 1.00 76.38 92 ASP A CA 1
ATOM 736 C C . ASP A 1 92 ? 0.935 6.405 10.015 1.00 76.38 92 ASP A C 1
ATOM 738 O O . ASP A 1 92 ? 1.392 7.315 9.331 1.00 76.38 92 ASP A O 1
ATOM 742 N N . GLY A 1 93 ? 0.559 5.239 9.469 1.00 74.81 93 GLY A N 1
ATOM 743 C CA . GLY A 1 93 ? 0.677 4.925 8.040 1.00 74.81 93 GLY A CA 1
ATOM 744 C C . GLY A 1 93 ? -0.517 5.356 7.174 1.00 74.81 93 GLY A C 1
ATOM 745 O O . GLY A 1 93 ? -1.496 5.936 7.653 1.00 74.81 93 GLY A O 1
ATOM 746 N N . GLY A 1 94 ? -0.447 5.081 5.869 1.00 81.69 94 GLY A N 1
ATOM 747 C CA . GLY A 1 94 ? -1.463 5.501 4.889 1.00 81.69 94 GLY A CA 1
ATOM 748 C C . GLY A 1 94 ? -2.836 4.807 5.020 1.00 81.69 94 GLY A C 1
ATOM 749 O O . GLY A 1 94 ? -2.978 3.869 5.806 1.00 81.69 94 GLY A O 1
ATOM 750 N N . PRO A 1 95 ? -3.883 5.251 4.287 1.00 82.88 95 PRO A N 1
ATOM 751 C CA . PRO A 1 95 ? -5.260 4.724 4.400 1.00 82.88 95 PRO A CA 1
ATOM 752 C C . PRO A 1 95 ? -5.416 3.214 4.173 1.00 82.88 95 PRO A C 1
ATOM 754 O O . PRO A 1 95 ? -6.414 2.621 4.563 1.00 82.88 95 PRO A O 1
ATOM 757 N N . TRP A 1 96 ? -4.418 2.593 3.554 1.00 83.31 96 TRP A N 1
ATOM 758 C CA . TRP A 1 96 ? -4.320 1.160 3.282 1.00 83.31 96 TRP A CA 1
ATOM 759 C C . TRP A 1 96 ? -3.764 0.328 4.451 1.00 83.31 96 TRP A C 1
ATOM 761 O O . TRP A 1 96 ? -3.634 -0.890 4.328 1.00 83.31 96 TRP A O 1
ATOM 771 N N . THR A 1 97 ? -3.368 0.960 5.555 1.00 83.56 97 THR A N 1
ATOM 772 C CA . THR A 1 97 ? -2.756 0.287 6.711 1.00 83.56 97 THR A CA 1
ATOM 773 C C . THR A 1 97 ? -3.808 -0.227 7.689 1.00 83.56 97 THR A C 1
ATOM 775 O O . THR A 1 97 ? -4.948 0.234 7.712 1.00 83.56 97 THR A O 1
ATOM 778 N N . ASN A 1 98 ? -3.432 -1.181 8.539 1.00 78.50 98 ASN A N 1
ATOM 779 C CA . ASN A 1 98 ? -4.358 -1.786 9.499 1.00 78.50 98 ASN A CA 1
ATOM 780 C C . ASN A 1 98 ? -4.809 -0.824 10.616 1.00 78.50 98 ASN A C 1
ATOM 782 O O . ASN A 1 98 ? -5.836 -1.062 11.253 1.00 78.50 98 ASN A O 1
ATOM 786 N N . TYR A 1 99 ? -4.030 0.227 10.881 1.00 69.75 99 TYR A N 1
ATOM 787 C CA . TYR A 1 99 ? -4.286 1.198 11.940 1.00 69.75 99 TYR A CA 1
ATOM 788 C C . TYR A 1 99 ? -4.794 2.548 11.414 1.00 69.75 99 TYR A C 1
ATOM 790 O O . TYR A 1 99 ? -5.257 3.358 12.225 1.00 69.75 99 TYR A O 1
ATOM 798 N N . ASN A 1 100 ? -4.768 2.809 10.097 1.00 61.12 100 ASN A N 1
ATOM 799 C CA . ASN A 1 100 ? -5.224 4.094 9.573 1.00 61.12 100 ASN A CA 1
ATOM 800 C C . ASN A 1 100 ? -6.737 4.243 9.672 1.00 61.12 100 ASN A C 1
ATOM 802 O O . ASN A 1 100 ? -7.540 3.703 8.921 1.00 61.12 100 ASN A O 1
ATOM 806 N N . THR A 1 101 ? -7.086 5.071 10.637 1.00 53.44 101 THR A N 1
ATOM 807 C CA . THR A 1 101 ? -8.409 5.604 10.891 1.00 53.44 101 THR A CA 1
ATOM 808 C C . THR A 1 101 ? -8.174 7.036 11.356 1.00 53.44 101 THR A C 1
ATOM 810 O O . THR A 1 101 ? -8.243 7.363 12.541 1.00 53.44 101 THR A O 1
ATOM 813 N N . SER A 1 102 ? -7.754 7.892 10.424 1.00 50.19 102 SER A N 1
ATOM 814 C CA . SER A 1 102 ? -7.692 9.343 10.656 1.00 50.19 102 SER A CA 1
ATOM 815 C C . SER A 1 102 ? -9.092 9.969 10.640 1.00 50.19 102 SER A C 1
ATOM 817 O O . SER A 1 102 ? -9.333 10.945 11.342 1.00 50.19 102 SER A O 1
ATOM 819 N N . THR A 1 103 ? -10.029 9.361 9.904 1.00 49.16 103 THR A N 1
ATOM 820 C CA . THR A 1 103 ? -11.432 9.810 9.768 1.00 49.16 103 THR A CA 1
ATOM 821 C C . THR A 1 103 ? -12.442 8.734 10.195 1.00 49.16 103 THR A C 1
ATOM 823 O O . THR A 1 103 ? -13.621 9.018 10.375 1.00 49.16 103 THR A O 1
ATOM 826 N N . GLY A 1 104 ? -11.983 7.493 10.377 1.00 50.12 104 GLY A N 1
ATOM 827 C CA . GLY A 1 104 ? -12.783 6.374 10.865 1.00 50.12 104 GLY A CA 1
ATOM 828 C C . GLY A 1 104 ? -12.573 6.121 12.353 1.00 50.12 104 GLY A C 1
ATOM 829 O O . GLY A 1 104 ? -11.627 6.591 12.982 1.00 50.12 104 GLY A O 1
ATOM 830 N N . ASP A 1 105 ? -13.468 5.344 12.928 1.00 44.12 105 ASP A N 1
ATOM 831 C CA . ASP A 1 105 ? -13.348 4.847 14.283 1.00 44.12 105 ASP A CA 1
ATOM 832 C C . ASP A 1 105 ? -12.259 3.761 14.333 1.00 44.12 105 ASP A C 1
ATOM 834 O O . ASP A 1 105 ? -12.347 2.775 13.604 1.00 44.12 105 ASP A O 1
ATOM 838 N N . ARG A 1 106 ? -11.212 3.946 15.157 1.00 48.66 106 ARG A N 1
ATOM 839 C CA . ARG A 1 106 ? -9.987 3.102 15.231 1.00 48.66 106 ARG A CA 1
ATOM 840 C C . ARG A 1 106 ? -10.209 1.696 15.805 1.00 48.66 106 ARG A C 1
ATOM 842 O O . ARG A 1 106 ? -9.396 1.178 16.573 1.00 48.66 106 ARG A O 1
ATOM 849 N N . ARG A 1 107 ? -11.377 1.132 15.544 1.00 43.81 107 ARG A N 1
ATOM 850 C CA . ARG A 1 107 ? -12.018 0.067 16.291 1.00 43.81 107 ARG A CA 1
ATOM 851 C C . ARG A 1 107 ? -12.196 -1.152 15.392 1.00 43.81 107 ARG A C 1
ATOM 853 O O . ARG A 1 107 ? -13.308 -1.533 15.062 1.00 43.81 107 ARG A O 1
ATOM 860 N N . GLY A 1 108 ? -11.092 -1.862 15.147 1.00 43.66 108 GLY A N 1
ATOM 861 C CA . GLY A 1 108 ? -11.161 -3.327 15.004 1.00 43.66 108 GLY A CA 1
ATOM 862 C C . GLY A 1 108 ? -11.765 -4.006 16.250 1.00 43.66 108 GLY A C 1
ATOM 863 O O . GLY A 1 108 ? -12.059 -5.189 16.252 1.00 43.66 108 GLY A O 1
ATOM 864 N N . SER A 1 109 ? -11.991 -3.250 17.325 1.00 46.50 109 SER A N 1
ATOM 865 C CA . SER A 1 109 ? -12.857 -3.604 18.439 1.00 46.50 109 SER A CA 1
ATOM 866 C C . SER A 1 109 ? -13.869 -2.483 18.645 1.00 46.50 109 SER A C 1
ATOM 868 O O . SER A 1 109 ? -13.479 -1.406 19.080 1.00 46.50 109 SER A O 1
ATOM 870 N N . GLN A 1 110 ? -15.163 -2.720 18.401 1.00 46.25 110 GLN A N 1
ATOM 871 C CA . GLN A 1 110 ? -16.278 -1.787 18.679 1.00 46.25 110 GLN A CA 1
ATOM 872 C C . GLN A 1 110 ? -16.445 -1.430 20.179 1.00 46.25 110 GLN A C 1
ATOM 874 O O . GLN A 1 110 ? -17.510 -1.020 20.635 1.00 46.25 110 GLN A O 1
ATOM 879 N N . ALA A 1 111 ? -15.405 -1.592 20.995 1.00 46.22 111 ALA A N 1
ATOM 880 C CA . ALA A 1 111 ? -15.436 -1.264 22.403 1.00 46.22 111 ALA A CA 1
ATOM 881 C C . ALA A 1 111 ? -15.486 0.261 22.581 1.00 46.22 111 ALA A C 1
ATOM 883 O O . ALA A 1 111 ? -14.598 0.997 22.138 1.00 46.22 111 ALA A O 1
ATOM 884 N N . VAL A 1 112 ? -16.524 0.743 23.266 1.00 46.84 112 VAL A N 1
ATOM 885 C CA . VAL A 1 112 ? -16.654 2.142 23.686 1.00 46.84 112 VAL A CA 1
ATOM 886 C C . VAL A 1 112 ? -15.395 2.542 24.466 1.00 46.84 112 VAL A C 1
ATOM 888 O O . VAL A 1 112 ? -15.157 2.067 25.581 1.00 46.84 112 VAL A O 1
ATOM 891 N N . LYS A 1 113 ? -14.564 3.414 23.877 1.00 47.31 113 LYS A N 1
ATOM 892 C CA . LYS A 1 113 ? -13.396 3.989 24.553 1.00 47.31 113 LYS A CA 1
ATOM 893 C C . LYS A 1 113 ? -13.884 5.016 25.564 1.00 47.31 113 LYS A C 1
ATOM 895 O O . LYS A 1 113 ? -14.051 6.189 25.256 1.00 47.31 113 LYS A O 1
ATOM 900 N N . VAL A 1 114 ? -14.110 4.551 26.782 1.00 57.22 114 VAL A N 1
ATOM 901 C CA . VAL A 1 114 ? -14.245 5.422 27.948 1.00 57.22 114 VAL A CA 1
ATOM 902 C C . VAL A 1 114 ? -12.851 6.013 28.231 1.00 57.22 114 VAL A C 1
ATOM 904 O O . VAL A 1 114 ? -11.899 5.228 28.304 1.00 57.22 114 VAL A O 1
ATOM 907 N N . PRO A 1 115 ? -12.678 7.344 28.350 1.00 60.47 115 PRO A N 1
ATOM 908 C CA . PRO A 1 115 ? -11.373 7.955 28.604 1.00 60.47 115 PRO A CA 1
ATOM 909 C C . PRO A 1 115 ? -10.650 7.313 29.800 1.00 60.47 115 PRO A C 1
ATOM 911 O O . PRO A 1 115 ? -11.236 7.094 30.857 1.00 60.47 115 PRO A O 1
ATOM 914 N N . ILE A 1 116 ? -9.351 7.019 29.665 1.00 54.88 116 ILE A N 1
ATOM 915 C CA . ILE A 1 116 ? -8.556 6.374 30.733 1.00 54.88 116 ILE A CA 1
ATOM 916 C C . ILE A 1 116 ? -8.590 7.216 32.022 1.00 54.88 116 ILE A C 1
ATOM 918 O O . ILE A 1 116 ? -8.668 6.674 33.127 1.00 54.88 116 ILE A O 1
ATOM 922 N N . HIS A 1 117 ? -8.594 8.547 31.876 1.00 60.56 117 HIS A N 1
ATOM 923 C CA . HIS A 1 117 ? -8.693 9.481 32.995 1.00 60.56 117 HIS A CA 1
ATOM 924 C C . HIS A 1 117 ? -10.034 9.404 33.736 1.00 60.56 117 HIS A C 1
ATOM 926 O O . HIS A 1 117 ? -10.029 9.516 34.961 1.00 60.56 117 HIS A O 1
ATOM 932 N N . SER A 1 118 ? -11.153 9.135 33.053 1.00 61.41 118 SER A N 1
ATOM 933 C CA . SER A 1 118 ? -12.455 9.032 33.725 1.00 61.41 118 SER A CA 1
ATOM 934 C C . SER A 1 118 ? -12.592 7.722 34.503 1.00 61.41 118 SER A C 1
ATOM 936 O O . SER A 1 118 ? -12.981 7.742 35.669 1.00 61.41 118 SER A O 1
ATOM 938 N N . ARG A 1 119 ? -12.143 6.587 33.946 1.00 64.94 119 ARG A N 1
ATOM 939 C CA . ARG A 1 119 ? -12.192 5.303 34.673 1.00 64.94 119 ARG A CA 1
ATOM 940 C C . ARG A 1 119 ? -11.259 5.248 35.877 1.00 64.94 119 ARG A C 1
ATOM 942 O O . ARG A 1 119 ? -11.628 4.662 36.891 1.00 64.94 119 ARG A O 1
ATOM 949 N N . LYS A 1 120 ? -10.054 5.825 35.789 1.00 75.25 120 LYS A N 1
ATOM 950 C CA . LYS A 1 120 ? -9.102 5.804 36.912 1.00 75.25 120 LYS A CA 1
ATOM 951 C C . LYS A 1 120 ? -9.632 6.616 38.095 1.00 75.25 120 LYS A C 1
ATOM 953 O O . LYS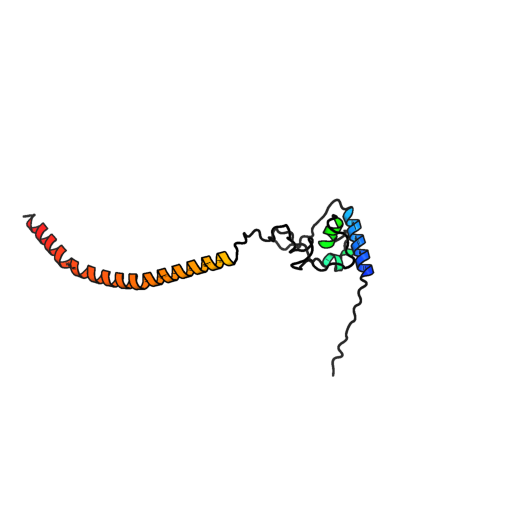 A 1 120 ? -9.556 6.138 39.222 1.00 75.25 120 LYS A O 1
ATOM 958 N N . ALA A 1 121 ? -10.205 7.795 37.844 1.00 75.62 121 ALA A N 1
ATOM 959 C CA . ALA A 1 121 ? -10.791 8.633 38.888 1.00 75.62 121 ALA A CA 1
ATOM 960 C C . ALA A 1 121 ? -11.997 7.954 39.562 1.00 75.62 121 ALA A C 1
ATOM 962 O O . ALA A 1 121 ? -12.056 7.883 40.789 1.00 75.62 121 ALA A O 1
ATOM 963 N N . GLU A 1 122 ? -12.904 7.367 38.778 1.00 80.75 122 GLU A N 1
ATOM 964 C CA . GLU A 1 122 ? -14.061 6.631 39.304 1.00 80.75 122 GLU A CA 1
ATOM 965 C C . GLU A 1 122 ? -13.659 5.387 40.105 1.00 80.75 122 GLU A C 1
ATOM 967 O O . GLU A 1 122 ? -14.212 5.125 41.174 1.00 80.75 122 GLU A O 1
ATOM 972 N N . LEU A 1 123 ? -12.676 4.620 39.624 1.00 80.56 123 LEU A N 1
ATOM 973 C CA . LEU A 1 123 ? -12.184 3.432 40.323 1.00 80.56 123 LEU A CA 1
ATOM 974 C C . LEU A 1 123 ? -11.537 3.810 41.662 1.00 80.56 123 LEU A C 1
ATOM 976 O O . LEU A 1 123 ? -11.799 3.167 42.678 1.00 80.56 123 LEU A O 1
ATOM 980 N N . MET A 1 124 ? -10.737 4.881 41.673 1.00 84.62 124 MET A N 1
ATOM 981 C CA . MET A 1 124 ? -10.114 5.405 42.890 1.00 84.62 124 MET A CA 1
ATOM 982 C C . MET A 1 124 ? -11.166 5.901 43.887 1.00 84.62 124 MET A C 1
ATOM 984 O O . MET A 1 124 ? -11.078 5.566 45.066 1.00 84.62 124 MET A O 1
ATOM 988 N N . ALA A 1 125 ? -12.203 6.606 43.423 1.00 87.25 125 ALA A N 1
ATOM 989 C CA . ALA A 1 125 ? -13.316 7.042 44.266 1.00 87.25 125 ALA A CA 1
ATOM 990 C C . ALA A 1 125 ? -14.064 5.851 44.895 1.00 87.25 125 ALA A C 1
ATOM 992 O O . ALA A 1 125 ? -14.336 5.852 46.098 1.00 87.25 125 ALA A O 1
ATOM 993 N N . ARG A 1 126 ? -14.322 4.789 44.118 1.00 88.38 126 ARG A N 1
ATOM 994 C CA . ARG A 1 126 ? -14.950 3.549 44.612 1.00 88.38 126 ARG A CA 1
ATOM 995 C C . ARG A 1 126 ? -14.087 2.829 45.651 1.00 88.38 126 ARG A C 1
ATOM 997 O O . ARG A 1 126 ? -14.607 2.347 46.656 1.00 88.38 126 ARG A O 1
ATOM 1004 N N . LEU A 1 127 ? -12.771 2.760 45.438 1.00 90.62 127 LEU A N 1
ATOM 1005 C CA . LEU A 1 127 ? -11.839 2.149 46.393 1.00 90.62 127 LEU A CA 1
ATOM 1006 C C . LEU A 1 127 ? -11.793 2.922 47.719 1.00 90.62 127 LEU A C 1
ATOM 1008 O O . LEU A 1 127 ? -11.815 2.305 48.786 1.00 90.62 127 LEU A O 1
ATOM 1012 N N . LEU A 1 128 ? -11.800 4.255 47.657 1.00 90.38 128 LEU A N 1
ATOM 1013 C CA . LEU A 1 128 ? -11.827 5.132 48.830 1.00 90.38 128 LEU A CA 1
ATOM 1014 C C . LEU A 1 128 ? -13.129 4.992 49.624 1.00 90.38 128 LEU A C 1
ATOM 1016 O O . LEU A 1 128 ? -13.086 4.837 50.844 1.00 90.38 128 LEU A O 1
ATOM 1020 N N . GLN A 1 129 ? -14.279 4.956 48.945 1.00 90.19 129 GLN A N 1
ATOM 1021 C CA . GLN A 1 129 ? -15.571 4.693 49.589 1.00 90.19 129 GLN A CA 1
ATOM 1022 C C . GLN A 1 129 ? -15.579 3.336 50.299 1.00 90.19 129 GLN A C 1
ATOM 1024 O O . GLN A 1 129 ? -16.008 3.240 51.449 1.00 90.19 129 GLN A O 1
ATOM 1029 N N . ARG A 1 130 ? -15.030 2.294 49.661 1.00 87.31 130 ARG A N 1
ATOM 1030 C CA . ARG A 1 130 ? -14.930 0.958 50.263 1.00 87.31 130 ARG A CA 1
ATOM 1031 C C . ARG A 1 130 ? -14.006 0.942 51.485 1.00 87.31 130 ARG A C 1
ATOM 1033 O O . ARG A 1 130 ? -14.308 0.258 52.462 1.00 87.31 130 ARG A O 1
ATOM 1040 N N . GLN A 1 131 ? -12.908 1.702 51.469 1.00 87.12 131 GLN A N 1
ATOM 1041 C CA . GLN A 1 131 ? -12.053 1.879 52.650 1.00 87.12 131 GLN A CA 1
ATOM 1042 C C . GLN A 1 131 ? -12.781 2.612 53.782 1.00 87.12 131 GLN A C 1
ATOM 1044 O O . GLN A 1 131 ? -12.700 2.180 54.930 1.00 87.12 131 GLN A O 1
ATOM 1049 N N . GLN A 1 132 ? -13.518 3.684 53.482 1.00 86.25 132 GLN A N 1
ATOM 1050 C CA . GLN A 1 132 ? -14.283 4.435 54.482 1.00 86.25 132 GLN A CA 1
ATOM 1051 C C . GLN A 1 132 ? -15.400 3.592 55.106 1.00 86.25 132 GLN A C 1
ATOM 1053 O O . GLN A 1 132 ? -15.574 3.622 56.320 1.00 86.25 132 GLN A O 1
ATOM 1058 N N . GLN A 1 133 ? -16.115 2.798 54.306 1.00 84.25 133 GLN A N 1
ATOM 1059 C CA . GLN A 1 133 ? -17.130 1.865 54.802 1.00 84.25 133 GLN A CA 1
ATOM 1060 C C . GLN A 1 133 ? -16.519 0.813 55.726 1.00 84.25 133 GLN A C 1
ATOM 1062 O O . GLN A 1 133 ? -17.025 0.625 56.827 1.00 84.25 133 GLN A O 1
ATOM 1067 N N . LYS A 1 134 ? -15.388 0.203 55.341 1.00 80.88 134 LYS A N 1
ATOM 1068 C CA . LYS A 1 134 ? -14.666 -0.728 56.221 1.00 80.88 134 LYS A CA 1
ATOM 1069 C C . LYS A 1 134 ? -14.248 -0.061 57.530 1.00 80.88 134 LYS A C 1
ATOM 1071 O O . LYS A 1 134 ? -14.504 -0.628 58.579 1.00 80.88 134 LYS A O 1
ATOM 1076 N N . ARG A 1 135 ? -13.681 1.154 57.476 1.00 76.56 135 ARG A N 1
ATOM 1077 C CA . ARG A 1 135 ? -13.280 1.931 58.668 1.00 76.56 135 ARG A CA 1
ATOM 1078 C C . ARG A 1 135 ? -14.451 2.389 59.535 1.00 76.56 135 ARG A C 1
ATOM 1080 O O . ARG A 1 135 ? -14.226 2.662 60.702 1.00 76.56 135 ARG A O 1
ATOM 1087 N N . ARG A 1 136 ? -15.662 2.517 58.986 1.00 73.69 136 ARG A N 1
ATOM 1088 C CA . ARG A 1 136 ? -16.891 2.797 59.752 1.00 73.69 136 ARG A CA 1
ATOM 1089 C C . ARG A 1 136 ? -17.485 1.525 60.354 1.00 73.69 136 ARG A C 1
ATOM 1091 O O . ARG A 1 136 ? -18.004 1.570 61.460 1.00 73.69 136 ARG A O 1
ATOM 1098 N N . GLN A 1 137 ? -17.367 0.397 59.657 1.00 65.31 137 GLN A N 1
ATOM 1099 C CA . GLN A 1 137 ? -17.841 -0.903 60.126 1.00 65.31 137 GLN A CA 1
ATOM 1100 C C . GLN A 1 137 ? -16.961 -1.490 61.234 1.00 65.31 137 GLN A C 1
ATOM 1102 O O . GLN A 1 137 ? -17.509 -2.109 62.133 1.00 65.31 137 GLN A O 1
ATOM 1107 N N . THR A 1 138 ? -15.640 -1.273 61.245 1.00 60.06 138 THR A N 1
ATOM 1108 C CA . THR A 1 138 ? -14.776 -1.758 62.340 1.00 60.06 138 THR A CA 1
ATOM 1109 C C . THR A 1 138 ? -15.148 -1.207 63.727 1.00 60.06 138 THR A C 1
ATOM 1111 O O . THR A 1 138 ? -15.289 -2.015 64.638 1.00 60.06 138 THR A O 1
ATOM 1114 N N . PRO A 1 139 ? -15.347 0.111 63.932 1.00 59.38 139 PRO A N 1
ATOM 1115 C CA . PRO A 1 139 ? -15.762 0.647 65.226 1.00 59.38 139 PRO A CA 1
ATOM 1116 C C . PRO A 1 139 ? -17.261 0.457 65.496 1.00 59.38 139 PRO A C 1
ATOM 1118 O O . PRO A 1 139 ? -17.624 0.262 66.646 1.00 59.38 139 PRO A O 1
ATOM 1121 N N . ALA A 1 140 ? -18.131 0.455 64.475 1.00 54.53 140 ALA A N 1
ATOM 1122 C CA . ALA A 1 140 ? -19.566 0.217 64.674 1.00 54.53 140 ALA A CA 1
ATOM 1123 C C . ALA A 1 140 ? -19.890 -1.252 64.996 1.00 54.53 140 ALA A C 1
ATOM 1125 O O . ALA A 1 140 ? -20.765 -1.502 65.812 1.00 54.53 140 ALA A O 1
ATOM 1126 N N . ALA A 1 141 ? -19.180 -2.224 64.411 1.00 54.66 141 ALA A N 1
ATOM 1127 C CA . ALA A 1 141 ? -19.310 -3.636 64.778 1.00 54.66 141 ALA A CA 1
ATOM 1128 C C . ALA A 1 141 ? -18.690 -3.926 66.155 1.00 54.66 141 ALA A C 1
ATOM 1130 O O . ALA A 1 141 ? -19.233 -4.735 66.896 1.00 54.66 141 ALA A O 1
ATOM 1131 N N . ALA A 1 142 ? -17.599 -3.239 66.522 1.00 55.97 142 ALA A N 1
ATOM 1132 C CA . ALA A 1 142 ? -17.024 -3.330 67.866 1.00 55.97 142 ALA A CA 1
ATOM 1133 C C . ALA A 1 142 ? -17.926 -2.687 68.941 1.00 55.97 142 ALA A C 1
ATOM 1135 O O . ALA A 1 142 ? -18.062 -3.248 70.022 1.00 55.97 142 ALA A O 1
ATOM 1136 N N . ALA A 1 143 ? -18.578 -1.556 68.644 1.00 55.97 143 ALA A N 1
ATOM 1137 C CA . ALA A 1 143 ? -19.543 -0.917 69.542 1.00 55.97 143 ALA A CA 1
ATOM 1138 C C . ALA A 1 143 ? -20.868 -1.699 69.634 1.00 55.97 143 ALA A C 1
ATOM 1140 O O . ALA A 1 143 ? -21.341 -1.961 70.731 1.00 55.97 143 ALA A O 1
ATOM 1141 N N . ALA A 1 144 ? -21.418 -2.174 68.510 1.00 54.62 144 ALA A N 1
ATOM 1142 C CA . ALA A 1 144 ? -22.640 -2.984 68.507 1.00 54.62 144 ALA A CA 1
ATOM 1143 C C . ALA A 1 144 ? -22.456 -4.355 69.186 1.00 54.62 144 ALA A C 1
ATOM 1145 O O . ALA A 1 144 ? -23.402 -4.870 69.775 1.00 54.62 144 ALA A O 1
ATOM 1146 N N . ALA A 1 145 ? -21.251 -4.940 69.136 1.00 54.00 145 ALA A N 1
ATOM 1147 C CA . ALA A 1 145 ? -20.925 -6.133 69.918 1.00 54.00 145 ALA A CA 1
ATOM 1148 C C . ALA A 1 145 ? -20.910 -5.843 71.432 1.00 54.00 145 ALA A C 1
ATOM 1150 O O . ALA A 1 145 ? -21.385 -6.669 72.202 1.00 54.00 145 ALA A O 1
ATOM 1151 N N . ALA A 1 146 ? -20.444 -4.662 71.855 1.00 54.75 146 ALA A N 1
ATOM 1152 C CA . ALA A 1 146 ? -20.470 -4.250 73.261 1.00 54.75 146 ALA A CA 1
ATOM 1153 C C . ALA A 1 146 ? -21.891 -3.913 73.768 1.00 54.75 146 ALA A C 1
ATOM 1155 O O . ALA A 1 146 ? -22.221 -4.217 74.913 1.00 54.75 146 ALA A O 1
ATOM 1156 N N . ASP A 1 147 ? -22.753 -3.340 72.921 1.00 54.09 147 ASP A N 1
ATOM 1157 C CA . ASP A 1 147 ? -24.140 -3.007 73.285 1.00 54.09 147 ASP A CA 1
ATOM 1158 C C . ASP A 1 147 ? -25.056 -4.249 73.364 1.00 54.09 147 ASP A C 1
ATOM 1160 O O . ASP A 1 147 ? -25.995 -4.286 74.164 1.00 54.09 147 ASP A O 1
ATOM 1164 N N . ALA A 1 148 ? -24.774 -5.296 72.578 1.00 54.72 148 ALA A N 1
ATOM 1165 C CA . ALA A 1 148 ? -25.511 -6.563 72.629 1.00 54.72 148 ALA A CA 1
ATOM 1166 C C . ALA A 1 148 ? -25.279 -7.334 73.945 1.00 54.72 148 ALA A C 1
ATOM 1168 O O . ALA A 1 148 ? -26.223 -7.920 74.480 1.00 54.72 148 ALA A O 1
ATOM 1169 N N . ASP A 1 149 ? -24.066 -7.274 74.504 1.00 54.41 149 ASP A N 1
ATOM 1170 C CA . ASP A 1 149 ? -23.750 -7.884 75.804 1.00 54.41 149 ASP A CA 1
ATOM 1171 C C . ASP A 1 149 ? -24.403 -7.131 76.982 1.00 54.41 149 ASP A C 1
ATOM 1173 O O . ASP A 1 149 ? -24.759 -7.742 77.992 1.00 54.41 149 ASP A O 1
ATOM 1177 N N . ALA A 1 150 ? -24.652 -5.822 76.856 1.00 50.12 150 ALA A N 1
ATOM 1178 C CA . ALA A 1 150 ? -25.320 -5.028 77.893 1.00 50.12 150 ALA A CA 1
ATOM 1179 C C . ALA A 1 150 ? -26.850 -5.242 77.938 1.00 50.12 150 ALA A C 1
ATOM 1181 O O . ALA A 1 150 ? -27.450 -5.246 79.017 1.00 50.12 150 ALA A O 1
ATOM 1182 N N . ALA A 1 151 ? -27.499 -5.462 76.788 1.00 46.97 151 ALA A N 1
ATOM 1183 C CA . ALA A 1 151 ? -28.952 -5.658 76.705 1.00 46.97 151 ALA A CA 1
ATOM 1184 C C . ALA A 1 151 ? -29.427 -7.022 77.252 1.00 46.97 151 ALA A C 1
ATOM 1186 O O . ALA A 1 151 ? -30.572 -7.145 77.696 1.00 46.97 151 ALA A O 1
ATOM 1187 N N . ALA A 1 152 ? -28.556 -8.036 77.273 1.00 50.03 152 ALA A N 1
ATOM 1188 C CA . ALA A 1 152 ? -28.873 -9.366 77.799 1.00 50.03 152 ALA A CA 1
ATOM 1189 C C . ALA A 1 152 ? -28.978 -9.413 79.340 1.00 50.03 152 ALA A C 1
ATOM 1191 O O . ALA A 1 152 ? -29.635 -10.300 79.885 1.00 50.03 152 ALA A O 1
ATOM 1192 N N . ALA A 1 153 ? -28.386 -8.451 80.057 1.00 51.81 153 ALA A N 1
ATOM 1193 C CA . ALA A 1 153 ? -28.327 -8.467 81.522 1.00 51.81 153 ALA A CA 1
ATOM 1194 C C . ALA A 1 153 ? -29.567 -7.869 82.223 1.00 51.81 153 ALA A C 1
ATOM 1196 O O . ALA A 1 153 ? -29.807 -8.154 83.394 1.00 51.81 153 ALA A O 1
ATOM 1197 N N . VAL A 1 154 ? -30.381 -7.060 81.532 1.00 48.78 154 VAL A N 1
ATOM 1198 C CA . VAL A 1 154 ? -31.500 -6.311 82.154 1.00 48.78 154 VAL A CA 1
ATOM 1199 C C . VAL A 1 154 ? -32.828 -7.095 82.155 1.00 48.78 154 VAL A C 1
ATOM 1201 O O . VAL A 1 154 ? -33.762 -6.752 82.878 1.00 48.78 154 VAL A O 1
ATOM 1204 N N . GLN A 1 155 ? -32.931 -8.196 81.404 1.00 55.00 155 GLN A N 1
ATOM 1205 C CA . GLN A 1 155 ? -34.209 -8.878 81.147 1.00 55.00 155 GLN A CA 1
ATOM 1206 C C . GLN A 1 155 ? -34.725 -9.932 82.161 1.00 55.00 155 GLN A C 1
ATOM 1208 O O . GLN A 1 155 ? -35.931 -10.195 82.119 1.00 55.00 155 GLN A O 1
ATOM 1213 N N . PRO A 1 156 ? -33.957 -10.541 83.092 1.00 54.69 156 PRO A N 1
ATOM 1214 C CA . PRO A 1 156 ? -34.512 -11.645 83.886 1.00 54.69 156 PRO A CA 1
ATOM 1215 C C . PRO A 1 156 ? -35.503 -11.189 84.974 1.00 54.69 156 PRO A C 1
ATOM 1217 O O . PRO A 1 156 ? -36.456 -11.905 85.276 1.00 54.69 156 PRO A O 1
ATOM 1220 N N . HIS A 1 157 ? -35.344 -9.985 85.536 1.00 55.50 157 HIS A N 1
ATOM 1221 C CA . HIS A 1 157 ? -36.160 -9.546 86.679 1.00 55.50 157 HIS A CA 1
ATOM 1222 C C . HIS A 1 157 ? -37.564 -9.044 86.281 1.00 55.50 157 HIS A C 1
ATOM 1224 O O . HIS A 1 157 ? -38.519 -9.185 87.047 1.00 55.50 157 HIS A O 1
ATOM 1230 N N . GLN A 1 158 ? -37.728 -8.484 85.075 1.00 58.59 158 GLN A N 1
ATOM 1231 C CA . GLN A 1 158 ? -39.021 -7.949 84.616 1.00 58.59 158 GLN A CA 1
ATOM 1232 C C . GLN A 1 158 ? -39.997 -9.045 84.154 1.00 58.59 158 GLN A C 1
ATOM 1234 O O . GLN A 1 158 ? -41.198 -8.936 84.403 1.00 58.59 158 GLN A O 1
ATOM 1239 N N . LEU A 1 159 ? -39.495 -10.136 83.562 1.00 57.97 159 LEU A N 1
ATOM 1240 C CA . LEU A 1 159 ? -40.314 -11.293 83.169 1.00 57.97 159 LEU A CA 1
ATOM 1241 C C . LEU A 1 159 ? -40.888 -12.040 84.385 1.00 57.97 159 LEU A C 1
ATOM 1243 O O . LEU A 1 159 ? -42.035 -12.488 84.351 1.00 57.97 159 LEU A O 1
ATOM 1247 N N . GLN A 1 160 ? -40.130 -12.121 85.484 1.00 65.06 160 GLN A N 1
ATOM 1248 C CA . GLN A 1 160 ? -40.577 -12.803 86.700 1.00 65.06 160 GLN A CA 1
ATOM 1249 C C . GLN A 1 160 ? -41.666 -12.016 87.449 1.00 65.06 160 GLN A C 1
ATOM 1251 O O . GLN A 1 160 ? -42.624 -12.615 87.942 1.00 65.06 160 GLN A O 1
ATOM 1256 N N . GLN A 1 161 ? -41.592 -10.679 87.464 1.00 66.62 161 GLN A N 1
ATOM 1257 C CA . GLN A 1 161 ? -42.661 -9.840 88.023 1.00 66.62 161 GLN A CA 1
ATOM 1258 C C . GLN A 1 161 ? -43.958 -9.913 87.202 1.00 66.62 161 GLN A C 1
ATOM 1260 O O . GLN A 1 161 ? -45.040 -9.966 87.786 1.00 66.62 161 GLN A O 1
ATOM 1265 N N . GLN A 1 162 ? -43.877 -9.984 85.868 1.00 66.69 162 GLN A N 1
ATOM 1266 C CA . GLN A 1 162 ? -45.068 -10.156 85.026 1.00 66.69 162 GLN A CA 1
ATOM 1267 C C . GLN A 1 162 ? -45.750 -11.514 85.234 1.00 66.69 162 GLN A C 1
ATOM 1269 O O . GLN A 1 162 ? -46.978 -11.569 85.284 1.00 66.69 162 GLN A O 1
ATOM 1274 N N . GLN A 1 163 ? -44.989 -12.601 85.409 1.00 68.25 163 GLN A N 1
ATOM 1275 C CA . GLN A 1 163 ? -45.576 -13.915 85.704 1.00 68.25 163 GLN A CA 1
ATOM 1276 C C . GLN A 1 163 ? -46.276 -13.952 87.068 1.00 68.25 163 GLN A C 1
ATOM 1278 O O . GLN A 1 163 ? -47.367 -14.512 87.169 1.00 68.25 163 GLN A O 1
ATOM 1283 N N . GLN A 1 164 ? -45.706 -13.313 88.095 1.00 70.69 164 GLN A N 1
ATOM 1284 C CA . GLN A 1 164 ? -46.344 -13.224 89.414 1.00 70.69 164 GLN A CA 1
ATOM 1285 C C . GLN A 1 164 ? -47.651 -12.418 89.369 1.00 70.69 164 GLN A C 1
ATOM 1287 O O . GLN A 1 164 ? -48.644 -12.822 89.971 1.00 70.69 164 GLN A O 1
ATOM 1292 N N . GLN A 1 165 ? -47.693 -11.327 88.598 1.00 68.81 165 GLN A N 1
ATOM 1293 C CA . GLN A 1 165 ? -48.915 -10.534 88.423 1.00 68.81 165 GLN A CA 1
ATOM 1294 C C . GLN A 1 165 ? -50.005 -11.295 87.653 1.00 68.81 165 GLN A C 1
ATOM 1296 O O . GLN A 1 165 ? -51.177 -11.207 88.005 1.00 68.81 165 GLN A O 1
ATOM 1301 N N . GLN A 1 166 ? -49.643 -12.093 86.644 1.00 66.69 166 GLN A N 1
ATOM 1302 C CA . GLN A 1 166 ? -50.609 -12.905 85.890 1.00 66.69 166 GLN A CA 1
ATOM 1303 C C . GLN A 1 166 ? -51.182 -14.077 86.702 1.00 66.69 166 GLN A C 1
ATOM 1305 O O . GLN A 1 166 ? -52.318 -14.487 86.465 1.00 66.69 166 GLN A O 1
ATOM 1310 N N . GLN A 1 167 ? -50.423 -14.608 87.664 1.00 65.56 167 GLN A N 1
ATOM 1311 C CA . GLN A 1 167 ? -50.907 -15.642 88.583 1.00 65.56 167 GLN A CA 1
ATOM 1312 C C . GLN A 1 167 ? -51.859 -15.076 89.645 1.00 65.56 167 GLN A C 1
ATOM 1314 O O . GLN A 1 167 ? -52.826 -15.745 89.997 1.00 65.56 167 GLN A O 1
ATOM 1319 N N . ALA A 1 168 ? -51.649 -13.834 90.092 1.00 60.75 168 ALA A N 1
ATOM 1320 C CA . ALA A 1 168 ? -52.501 -13.179 91.087 1.00 60.75 168 ALA A CA 1
ATOM 1321 C C . ALA A 1 168 ? -53.903 -12.796 90.569 1.00 60.75 168 ALA A C 1
ATOM 1323 O O . ALA A 1 168 ? -54.813 -12.623 91.367 1.00 60.75 168 ALA A O 1
ATOM 1324 N N . VAL A 1 169 ? -54.092 -12.676 89.249 1.00 59.88 169 VAL A N 1
ATOM 1325 C CA . VAL A 1 169 ? -55.386 -12.322 88.621 1.00 59.88 169 VAL A CA 1
ATOM 1326 C C . VAL A 1 169 ? -56.246 -13.564 88.306 1.00 59.88 169 VAL A C 1
ATOM 1328 O O . VAL A 1 169 ? -57.402 -13.440 87.915 1.00 59.88 169 VAL A O 1
ATOM 1331 N N . ARG A 1 170 ? -55.699 -14.779 88.460 1.00 55.22 170 ARG A N 1
ATOM 1332 C CA . ARG A 1 170 ? -56.389 -16.055 88.172 1.00 55.22 170 ARG A CA 1
ATOM 1333 C C . ARG A 1 170 ? -57.005 -16.746 89.402 1.00 55.22 170 ARG A C 1
ATOM 1335 O O . ARG A 1 170 ? -57.445 -17.887 89.267 1.00 55.22 170 ARG A O 1
ATOM 1342 N N . LEU A 1 171 ? -57.052 -16.079 90.554 1.00 46.09 171 LEU A N 1
ATOM 1343 C CA . LEU A 1 171 ? -57.735 -16.520 91.780 1.00 46.09 171 LEU A CA 1
ATOM 1344 C C . LEU A 1 171 ? -58.764 -15.468 92.196 1.00 46.09 171 LEU A C 1
ATOM 1346 O O . LEU A 1 171 ? -59.830 -15.884 92.698 1.00 46.09 171 LE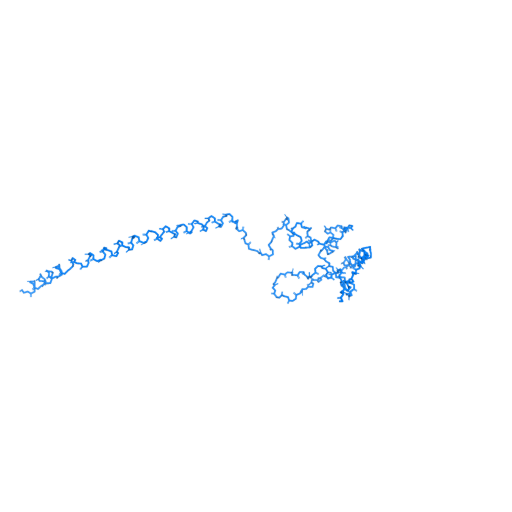U A O 1
#

Radius of gyration: 38.67 Å; chains: 1; bounding box: 98×34×107 Å

Foldseek 3Di:
DDDDDDDDDDDDDVVVLLVVLVVLLVQCLPDPDDDQDDDPPDDPDSPRPDLCCQRVPQVVDPHGDHGLVSVCCSVPVDPDDPDDDPCQDPCPDDPSHLQDDPPHDSPPPPDDPDDPVVVVVVVVVVVVVVVVVVVVCVVVVVVVVVVVVVVVPPPPPVVVVVVVVVVVVVD

InterPro domains:
  IPR016435 Diphthamide synthesis DPH1/DPH2 [PTHR10762] (48-108)
  IPR042265 Diphthamide synthesis DPH1/DPH2, domain 3 [G3DSA:3.40.50.11860] (47-75)

Sequence (171 aa):
MYLSQRVFEESYDHGRLHASRVAAIERARGARRVGCPRLSIDWGDPRVGCPRLSIDWGDSFGVPLLSPYEAYVAFGGQQYLPVYPMDYYARDGGPWTNYNTSTGDRRGSQAVKVPIHSRKAELMARLLQRQQQKRRQTPAAAAAAADADAAAAVQPHQLQQQQQQQQAVRL

pLDDT: mean 72.77, std 16.52, range [34.62, 94.0]